Protein AF-A0A3G2R2K6-F1 (afdb_monomer_lite)

Radius of gyration: 16.9 Å; chains: 1; bounding box: 42×27×36 Å

Organism: NCBI:txid2316383

Structure (mmCIF, N/CA/C/O backbone):
data_AF-A0A3G2R2K6-F1
#
_entry.id   AF-A0A3G2R2K6-F1
#
loop_
_atom_site.group_PDB
_atom_site.id
_atom_site.type_symbol
_atom_site.label_atom_id
_atom_site.label_alt_id
_atom_site.label_comp_id
_atom_site.label_asym_id
_atom_site.label_entity_id
_atom_site.label_seq_id
_atom_site.pdbx_PDB_ins_code
_atom_site.Cartn_x
_atom_site.Cartn_y
_atom_site.Cartn_z
_atom_site.occupancy
_atom_site.B_iso_or_equiv
_atom_site.auth_seq_id
_atom_site.auth_comp_id
_atom_site.auth_asym_id
_atom_site.auth_atom_id
_atom_site.pdbx_PDB_model_num
ATOM 1 N N . MET A 1 1 ? -8.667 -10.386 -13.478 1.00 83.81 1 MET A N 1
ATOM 2 C CA . MET A 1 1 ? -8.451 -9.053 -12.869 1.00 83.81 1 MET A CA 1
ATOM 3 C C . MET A 1 1 ? -9.638 -8.545 -12.071 1.00 83.81 1 MET A C 1
ATOM 5 O O . MET A 1 1 ? -9.444 -8.231 -10.909 1.00 83.81 1 MET A O 1
ATOM 9 N N . VAL A 1 2 ? -10.860 -8.537 -12.613 1.00 86.62 2 VAL A N 1
ATOM 10 C CA . VAL A 1 2 ? -12.058 -8.067 -11.878 1.00 86.62 2 VAL A CA 1
ATOM 11 C C . VAL A 1 2 ? -12.266 -8.799 -10.541 1.00 86.62 2 VAL A C 1
ATOM 13 O O . VAL A 1 2 ? -12.481 -8.154 -9.524 1.00 86.62 2 VAL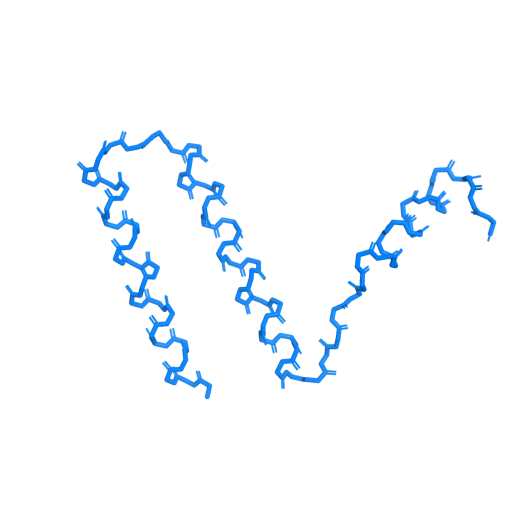 A O 1
ATOM 16 N N . ILE A 1 3 ? -12.104 -10.127 -10.507 1.00 91.06 3 ILE A N 1
ATOM 17 C CA . ILE A 1 3 ? -12.220 -10.919 -9.266 1.00 91.06 3 ILE A CA 1
ATOM 18 C C . ILE A 1 3 ? -11.177 -10.499 -8.218 1.00 91.06 3 ILE A C 1
ATOM 20 O O . ILE A 1 3 ? -11.512 -10.353 -7.049 1.00 91.06 3 ILE A O 1
ATOM 24 N N . VAL A 1 4 ? -9.930 -10.255 -8.634 1.00 87.38 4 VAL A N 1
ATOM 25 C CA . VAL A 1 4 ? -8.852 -9.809 -7.734 1.00 87.38 4 VAL A CA 1
ATOM 26 C C . VAL A 1 4 ? -9.190 -8.444 -7.137 1.00 87.38 4 VAL A C 1
ATOM 28 O O . VAL A 1 4 ? -9.042 -8.258 -5.935 1.00 87.38 4 VAL A O 1
ATOM 31 N N . LEU A 1 5 ? -9.717 -7.520 -7.948 1.00 90.12 5 LEU A N 1
ATOM 32 C CA . LEU A 1 5 ? -10.168 -6.207 -7.479 1.00 90.12 5 LEU A CA 1
ATOM 33 C C . LEU A 1 5 ? -11.323 -6.315 -6.481 1.00 90.12 5 LEU A C 1
ATOM 35 O O . LEU A 1 5 ? -11.310 -5.621 -5.470 1.00 90.12 5 LEU A O 1
ATOM 39 N N . ILE A 1 6 ? -12.294 -7.198 -6.734 1.00 94.31 6 ILE A N 1
ATOM 40 C CA . ILE A 1 6 ? -13.424 -7.428 -5.824 1.00 94.31 6 ILE A CA 1
ATOM 41 C C . ILE A 1 6 ? -12.927 -7.962 -4.479 1.00 94.31 6 ILE A C 1
ATOM 43 O O . ILE A 1 6 ? -13.278 -7.412 -3.439 1.00 94.31 6 ILE A O 1
ATOM 47 N N . VAL A 1 7 ? -12.084 -8.998 -4.487 1.00 93.38 7 VAL A N 1
ATOM 48 C CA . VAL A 1 7 ? -11.524 -9.574 -3.254 1.00 93.38 7 VAL A CA 1
ATOM 49 C C . VAL A 1 7 ? -10.705 -8.530 -2.495 1.00 93.38 7 VAL A C 1
ATOM 51 O O . VAL A 1 7 ? -10.884 -8.369 -1.291 1.00 93.38 7 VAL A O 1
ATOM 54 N N . PHE A 1 8 ? -9.857 -7.777 -3.198 1.00 91.00 8 PHE A N 1
ATOM 55 C CA . PHE A 1 8 ? -9.039 -6.730 -2.593 1.00 91.00 8 PHE A CA 1
ATOM 56 C C . PHE A 1 8 ? -9.892 -5.618 -1.971 1.00 91.00 8 PHE A C 1
ATOM 58 O O . PHE A 1 8 ? -9.626 -5.196 -0.848 1.00 91.00 8 PHE A O 1
ATOM 65 N N . ALA A 1 9 ? -10.950 -5.180 -2.662 1.00 91.38 9 ALA A N 1
ATOM 66 C CA . ALA A 1 9 ? -11.882 -4.188 -2.141 1.00 91.38 9 ALA A CA 1
ATOM 67 C C . ALA A 1 9 ? -12.591 -4.696 -0.878 1.00 91.38 9 ALA A C 1
ATOM 69 O O . ALA A 1 9 ? -12.629 -3.981 0.118 1.00 91.38 9 ALA A O 1
ATOM 70 N N . ILE A 1 10 ? -13.097 -5.935 -0.884 1.00 94.19 10 ILE A N 1
ATOM 71 C CA . ILE A 1 10 ? -13.760 -6.538 0.283 1.00 94.19 10 ILE A CA 1
ATOM 72 C C . ILE A 1 10 ? -12.814 -6.578 1.489 1.00 94.19 10 ILE A C 1
ATOM 74 O O . ILE A 1 10 ? -13.210 -6.165 2.578 1.00 94.19 10 ILE A O 1
ATOM 78 N N . LEU A 1 11 ? -11.568 -7.024 1.298 1.00 91.12 11 LEU A N 1
ATOM 79 C CA . LEU A 1 11 ? -10.564 -7.066 2.366 1.00 91.12 11 LEU A CA 1
ATOM 80 C C . LEU A 1 11 ? -10.236 -5.663 2.892 1.00 91.12 11 LEU A C 1
ATOM 82 O O . LEU A 1 11 ? -10.258 -5.442 4.100 1.00 91.12 11 LEU A O 1
ATOM 86 N N . GLY A 1 12 ? -10.026 -4.692 1.999 1.00 89.00 12 GLY A N 1
ATOM 87 C CA . GLY A 1 12 ? -9.774 -3.306 2.393 1.00 89.00 12 GLY A CA 1
ATOM 88 C C . GLY A 1 12 ? -10.934 -2.699 3.187 1.00 89.00 12 GLY A C 1
ATOM 89 O O . GLY A 1 12 ? -10.713 -2.077 4.224 1.00 89.00 12 GLY A O 1
ATOM 90 N N . PHE A 1 13 ? -12.181 -2.915 2.753 1.00 90.12 13 PHE A N 1
ATOM 91 C CA . PHE A 1 13 ? -13.367 -2.450 3.480 1.00 90.12 13 PHE A CA 1
ATOM 92 C C . PHE A 1 13 ? -13.542 -3.144 4.834 1.00 90.12 13 PHE A C 1
ATOM 94 O O . PHE A 1 13 ? -13.995 -2.507 5.792 1.00 90.12 13 PHE A O 1
ATOM 101 N N . TYR A 1 14 ? -13.178 -4.422 4.937 1.00 91.44 14 TYR A N 1
ATOM 102 C CA . TYR A 1 14 ? -13.205 -5.157 6.197 1.00 91.44 14 TYR A CA 1
ATOM 103 C C . TYR A 1 14 ? -12.202 -4.575 7.207 1.00 91.44 14 TYR A C 1
ATOM 105 O O . TYR A 1 14 ? -12.577 -4.274 8.343 1.00 91.44 14 TYR A O 1
ATOM 113 N N . ASP A 1 15 ? -10.970 -4.309 6.770 1.00 86.12 15 ASP A N 1
ATOM 114 C CA . ASP A 1 15 ? -9.927 -3.698 7.601 1.00 86.12 15 ASP A CA 1
ATOM 115 C C . ASP A 1 15 ? -10.294 -2.264 8.020 1.00 86.12 15 ASP A C 1
ATOM 117 O O . ASP A 1 15 ? -10.204 -1.915 9.200 1.00 86.12 15 ASP A O 1
ATOM 121 N N . LEU A 1 16 ? -10.809 -1.451 7.086 1.00 85.88 16 LEU A N 1
ATOM 122 C CA . LEU A 1 16 ? -11.331 -0.101 7.353 1.00 85.88 16 LEU A CA 1
ATOM 123 C C . LEU A 1 16 ? -12.448 -0.111 8.401 1.00 85.88 16 LEU A C 1
ATOM 125 O O . LEU A 1 16 ? -12.429 0.689 9.340 1.00 85.88 16 LEU A O 1
ATOM 129 N N . SER A 1 17 ? -13.389 -1.048 8.287 1.00 85.00 17 SER A N 1
ATOM 130 C CA . SER A 1 17 ? -14.453 -1.233 9.279 1.00 85.00 17 SER A CA 1
ATOM 131 C C . SER A 1 17 ? -13.880 -1.590 10.656 1.00 85.00 17 SER A C 1
ATOM 133 O O . SER A 1 17 ? -14.358 -1.096 11.681 1.00 85.00 17 SER A O 1
ATOM 135 N N . GLY A 1 18 ? -12.814 -2.397 10.694 1.00 86.38 18 GLY A N 1
ATOM 136 C CA . GLY A 1 18 ? -12.063 -2.715 11.908 1.00 86.38 18 GLY A CA 1
ATOM 137 C C . GLY A 1 18 ? -11.411 -1.489 12.556 1.00 86.38 18 GLY A C 1
ATOM 138 O O . GLY A 1 18 ? -11.535 -1.309 13.772 1.00 86.38 18 GLY A O 1
ATOM 139 N N . PHE A 1 19 ? -10.783 -0.616 11.763 1.00 84.75 19 PHE A N 1
ATOM 140 C CA . PHE A 1 19 ? -10.168 0.626 12.249 1.00 84.75 19 PHE A CA 1
ATOM 141 C C . PHE A 1 19 ? -11.195 1.603 12.826 1.00 84.75 19 PHE A C 1
ATOM 143 O O . PHE A 1 19 ? -10.971 2.175 13.895 1.00 84.75 19 PHE A O 1
ATOM 150 N N . ILE A 1 20 ? -12.355 1.736 12.172 1.00 83.00 20 ILE A N 1
ATOM 151 C CA . ILE A 1 20 ? -13.469 2.558 12.667 1.00 83.00 20 ILE A CA 1
ATOM 152 C C . ILE A 1 20 ? -13.995 1.994 13.993 1.00 83.00 20 ILE A C 1
ATOM 154 O O . ILE A 1 20 ? -14.186 2.742 14.954 1.00 83.00 20 ILE A O 1
ATOM 158 N N . LYS A 1 21 ? -14.174 0.669 14.087 1.00 87.19 21 LYS A N 1
ATOM 159 C CA . LYS A 1 21 ? -14.665 0.007 15.306 1.00 87.19 21 LYS A CA 1
ATOM 160 C C . LYS A 1 21 ? -13.713 0.174 16.494 1.00 87.19 21 LYS A C 1
ATOM 162 O O . LYS A 1 21 ? -14.174 0.309 17.624 1.00 87.19 21 LYS A O 1
ATOM 167 N N . ARG A 1 22 ? -12.401 0.184 16.247 1.00 88.31 22 ARG A N 1
ATOM 168 C CA . ARG A 1 22 ? -11.363 0.379 17.274 1.00 88.31 22 ARG A CA 1
ATOM 169 C C . ARG A 1 22 ? -11.066 1.852 17.585 1.00 88.31 22 ARG A C 1
ATOM 171 O O . ARG A 1 22 ? -10.293 2.114 18.497 1.00 88.31 22 ARG A O 1
ATOM 178 N N . ARG A 1 23 ? -11.706 2.800 16.882 1.00 84.12 23 ARG A N 1
ATOM 179 C CA . ARG A 1 23 ? -11.437 4.249 16.969 1.00 84.12 23 ARG A CA 1
ATOM 180 C C . ARG A 1 23 ? -9.951 4.581 16.816 1.00 84.12 23 ARG A C 1
ATOM 182 O O . ARG A 1 23 ? -9.419 5.433 17.527 1.00 84.12 23 ARG A O 1
ATOM 189 N N . GLU A 1 24 ? -9.289 3.902 15.884 1.00 87.00 24 GLU A N 1
ATOM 190 C CA . GLU A 1 24 ? -7.891 4.188 15.577 1.00 87.00 24 GLU A CA 1
ATOM 191 C C . GLU A 1 24 ? -7.730 5.642 15.108 1.00 87.00 24 GLU A C 1
ATOM 193 O O . GLU A 1 24 ? -8.627 6.202 14.463 1.00 87.00 24 GLU A O 1
ATOM 198 N N . PRO A 1 25 ? -6.595 6.288 15.416 1.00 89.62 25 PRO A N 1
ATOM 199 C CA . PRO A 1 25 ? -6.388 7.673 15.041 1.00 89.62 25 PRO A CA 1
ATOM 200 C C . PRO A 1 25 ? -6.349 7.802 13.515 1.00 89.62 25 PRO A C 1
ATOM 202 O O . PRO A 1 25 ? -5.738 6.987 12.823 1.00 89.62 25 PRO A O 1
ATOM 205 N N . ALA A 1 26 ? -6.936 8.882 12.989 1.00 85.75 26 ALA A N 1
ATOM 206 C CA . ALA A 1 26 ? -7.069 9.115 11.547 1.00 85.75 26 ALA A CA 1
ATOM 207 C C . ALA A 1 26 ? -5.738 8.993 10.780 1.00 85.75 26 ALA A C 1
ATOM 209 O O . ALA A 1 26 ? -5.717 8.521 9.648 1.00 85.75 26 ALA A O 1
ATOM 210 N N . LYS A 1 27 ? -4.609 9.332 11.420 1.00 88.62 27 LYS A N 1
ATOM 211 C CA . LYS A 1 27 ? -3.260 9.159 10.857 1.00 88.62 27 LYS A CA 1
ATOM 212 C C . LYS A 1 27 ? -2.956 7.713 10.440 1.00 88.62 27 LYS A C 1
ATOM 214 O O . LYS A 1 27 ? -2.335 7.504 9.406 1.00 88.62 27 LYS A O 1
ATOM 219 N N . VAL A 1 28 ? -3.406 6.722 11.213 1.00 87.94 28 VAL A N 1
ATOM 220 C CA . VAL A 1 28 ? -3.180 5.297 10.921 1.00 87.94 28 VAL A CA 1
ATOM 221 C C . VAL A 1 28 ? -4.013 4.880 9.717 1.00 87.94 28 VAL A C 1
ATOM 223 O O . VAL A 1 28 ? -3.493 4.225 8.821 1.00 87.94 28 VAL A O 1
ATOM 226 N N . ILE A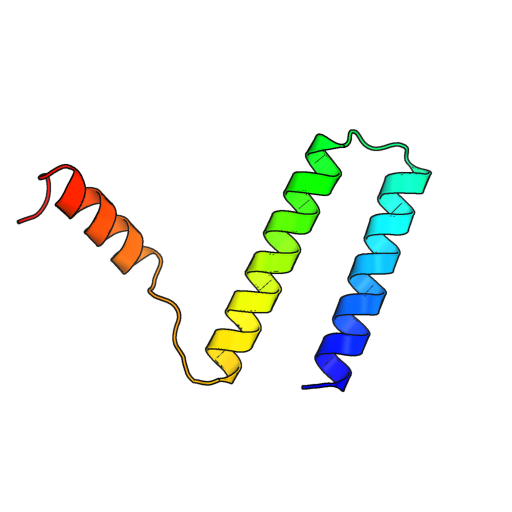 1 29 ? -5.265 5.342 9.645 1.00 86.75 29 ILE A N 1
ATOM 227 C CA . ILE A 1 29 ? -6.156 5.086 8.507 1.00 86.75 29 ILE A CA 1
ATOM 228 C C . ILE A 1 29 ? -5.566 5.671 7.221 1.00 86.75 29 ILE A C 1
ATOM 230 O O . ILE A 1 29 ? -5.540 4.992 6.196 1.00 86.75 29 ILE A O 1
ATOM 234 N N . VAL A 1 30 ? -5.050 6.903 7.273 1.00 89.38 30 VAL A N 1
ATOM 235 C CA . VAL A 1 30 ? -4.412 7.560 6.121 1.00 89.38 30 VAL A CA 1
ATOM 236 C C . VAL A 1 30 ? -3.181 6.783 5.661 1.00 89.38 30 VAL A C 1
ATOM 238 O O . VAL A 1 30 ? -3.067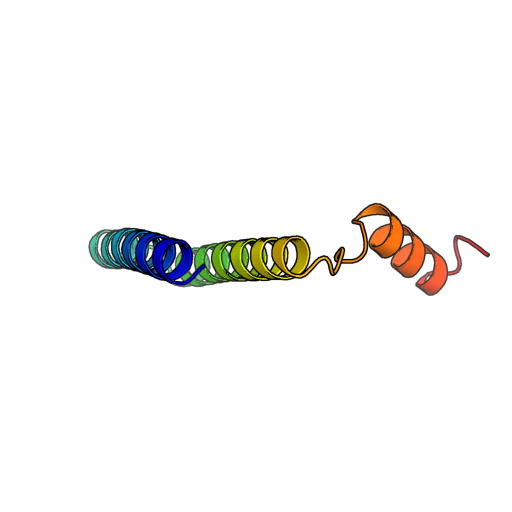 6.478 4.477 1.00 89.38 30 VAL A O 1
ATOM 241 N N . ILE A 1 31 ? -2.291 6.413 6.586 1.00 92.44 31 ILE A N 1
ATOM 242 C CA . ILE A 1 31 ? -1.070 5.663 6.265 1.00 92.44 31 ILE A CA 1
ATOM 243 C C . ILE A 1 31 ? -1.411 4.287 5.678 1.00 92.44 31 ILE A C 1
ATOM 245 O O . ILE A 1 31 ? -0.880 3.918 4.632 1.00 92.44 31 ILE A O 1
ATOM 249 N N . TYR A 1 32 ? -2.325 3.548 6.306 1.00 90.50 32 TYR A N 1
ATOM 250 C CA . TYR A 1 32 ? -2.773 2.246 5.815 1.00 90.50 32 TYR A CA 1
ATOM 251 C C . TYR A 1 32 ? -3.383 2.357 4.414 1.00 90.50 32 TYR A C 1
ATOM 253 O O . TYR A 1 32 ? -2.990 1.626 3.507 1.00 90.50 32 TYR A O 1
ATOM 261 N N . THR A 1 33 ? -4.295 3.313 4.211 1.00 88.31 33 THR A N 1
ATOM 262 C CA . THR A 1 33 ? -4.968 3.513 2.920 1.00 88.31 33 THR A CA 1
ATOM 263 C C . THR A 1 33 ? -3.967 3.896 1.836 1.00 88.31 33 THR A C 1
ATOM 265 O O . THR A 1 33 ? -4.064 3.401 0.713 1.00 88.31 33 THR A O 1
ATOM 268 N N . PHE A 1 34 ? -2.973 4.725 2.168 1.00 92.38 34 PHE A N 1
ATOM 269 C CA . PHE A 1 34 ? -1.890 5.081 1.258 1.00 92.38 34 PHE A CA 1
ATOM 270 C C . PHE A 1 34 ? -1.101 3.842 0.822 1.00 92.38 34 PHE A C 1
ATOM 272 O O . PHE A 1 34 ? -1.011 3.569 -0.374 1.00 92.38 34 PHE A O 1
ATOM 279 N N . PHE A 1 35 ? -0.599 3.045 1.769 1.00 92.56 35 PHE A N 1
ATOM 280 C CA . PHE A 1 35 ? 0.177 1.845 1.448 1.00 92.56 35 PHE A CA 1
ATOM 281 C C . PHE A 1 35 ? -0.635 0.797 0.680 1.00 92.56 35 PHE A C 1
ATOM 283 O O . PHE A 1 35 ? -0.130 0.232 -0.291 1.00 92.56 35 PHE A O 1
ATOM 290 N N . MET A 1 36 ? -1.894 0.575 1.061 1.00 91.88 36 MET A N 1
ATOM 291 C CA . MET A 1 36 ? -2.799 -0.341 0.358 1.00 91.88 36 MET A CA 1
ATOM 292 C C . MET A 1 36 ? -3.097 0.114 -1.071 1.00 91.88 36 MET A C 1
ATOM 294 O O . MET A 1 36 ? -3.134 -0.699 -1.992 1.00 91.88 36 MET A O 1
ATOM 298 N N . SER A 1 37 ? -3.286 1.416 -1.284 1.00 90.06 37 SER A N 1
ATOM 299 C CA . SER A 1 37 ? -3.542 1.952 -2.624 1.00 90.06 37 SER A CA 1
ATOM 300 C C . SER A 1 37 ? -2.300 1.836 -3.506 1.00 90.06 37 SER A C 1
ATOM 302 O O . SER A 1 37 ? -2.394 1.400 -4.651 1.00 90.06 37 SER A O 1
ATOM 304 N N . VAL A 1 38 ? -1.122 2.170 -2.968 1.00 92.00 38 VAL A N 1
ATOM 305 C CA . VAL A 1 38 ? 0.150 2.058 -3.695 1.00 92.00 38 VAL A CA 1
ATOM 306 C C . VAL A 1 38 ? 0.442 0.605 -4.067 1.00 92.00 38 VAL A C 1
ATOM 308 O O . VAL A 1 38 ? 0.805 0.341 -5.212 1.00 92.00 38 VAL A O 1
ATOM 311 N N . SER A 1 39 ? 0.243 -0.349 -3.152 1.00 88.94 39 SER A N 1
ATOM 312 C CA . SER A 1 39 ? 0.488 -1.769 -3.436 1.00 88.94 39 SER A CA 1
ATOM 313 C C . SER A 1 39 ? -0.437 -2.309 -4.531 1.00 88.94 39 SER A C 1
ATOM 315 O O . SER A 1 39 ? 0.014 -3.054 -5.407 1.00 88.94 39 SER A O 1
ATOM 317 N N . LEU A 1 40 ? -1.703 -1.879 -4.547 1.00 89.75 40 LEU A N 1
ATOM 318 C CA . LEU A 1 40 ? -2.647 -2.219 -5.606 1.00 8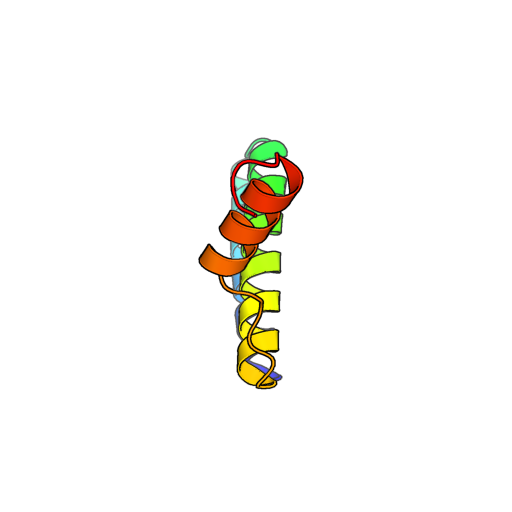9.75 40 LEU A CA 1
ATOM 319 C C . LEU A 1 40 ? -2.219 -1.629 -6.953 1.00 89.75 40 LEU A C 1
ATOM 321 O O . LEU A 1 40 ? -2.183 -2.346 -7.950 1.00 89.75 40 LEU A O 1
ATOM 325 N N . VAL A 1 41 ? -1.857 -0.344 -6.985 1.00 89.75 41 VAL A N 1
ATOM 326 C CA . VAL A 1 41 ? -1.393 0.330 -8.207 1.00 89.75 41 VAL A CA 1
ATOM 327 C C . VAL A 1 41 ? -0.150 -0.354 -8.768 1.00 89.75 41 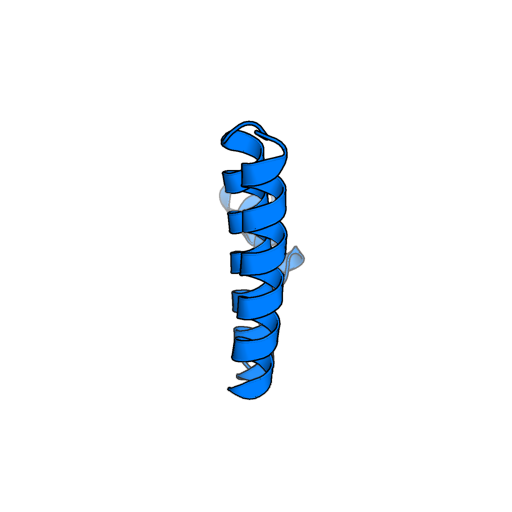VAL A C 1
ATOM 329 O O . VAL A 1 41 ? -0.114 -0.665 -9.955 1.00 89.75 41 VAL A O 1
ATOM 332 N N . VAL A 1 42 ? 0.841 -0.652 -7.926 1.00 87.44 42 VAL A N 1
ATOM 333 C CA . VAL A 1 42 ? 2.055 -1.377 -8.334 1.00 87.44 42 VAL A CA 1
ATOM 334 C C . VAL A 1 42 ? 1.704 -2.752 -8.902 1.00 87.44 42 VAL A C 1
ATOM 336 O O . VAL A 1 42 ? 2.194 -3.117 -9.968 1.00 87.44 42 VAL A O 1
ATOM 339 N N . SER A 1 43 ? 0.806 -3.490 -8.248 1.00 86.25 43 SER A N 1
ATOM 340 C CA . SER A 1 43 ? 0.366 -4.810 -8.717 1.00 86.25 43 SER A CA 1
ATOM 341 C C . SER A 1 43 ? -0.357 -4.740 -10.069 1.00 86.25 43 SER A C 1
ATOM 343 O O . SER A 1 43 ? -0.154 -5.599 -10.932 1.00 86.25 43 SER A O 1
ATOM 345 N N . LEU A 1 44 ? -1.171 -3.700 -10.290 1.00 87.25 44 LEU A N 1
ATOM 346 C CA . LEU A 1 44 ? -1.846 -3.451 -11.566 1.00 87.25 44 LEU A CA 1
ATOM 347 C C . LEU A 1 44 ? -0.860 -3.062 -12.671 1.00 87.25 44 LEU A C 1
ATOM 349 O O . LEU A 1 44 ? -0.987 -3.550 -13.792 1.00 87.25 44 LEU A O 1
ATOM 353 N N . LEU A 1 45 ? 0.133 -2.226 -12.359 1.00 86.12 45 LEU A N 1
ATOM 354 C CA . LEU A 1 45 ? 1.192 -1.849 -13.295 1.00 86.12 45 LEU A CA 1
ATOM 355 C C . LEU A 1 45 ? 2.000 -3.073 -13.736 1.00 86.12 45 LEU A C 1
ATOM 357 O O . LEU A 1 45 ? 2.137 -3.308 -14.935 1.00 86.12 45 LEU A O 1
ATOM 361 N N . LEU A 1 46 ? 2.434 -3.901 -12.781 1.00 84.19 46 LEU A N 1
ATOM 362 C CA . LEU A 1 46 ? 3.151 -5.148 -13.057 1.00 84.19 46 LEU A CA 1
ATOM 363 C C . LEU A 1 46 ? 2.329 -6.107 -13.924 1.00 84.19 46 LEU A C 1
ATOM 365 O O . LEU A 1 46 ? 2.856 -6.698 -14.860 1.00 84.19 46 LEU A O 1
ATOM 369 N N . THR A 1 47 ? 1.030 -6.227 -13.645 1.00 85.12 47 THR A N 1
ATOM 370 C CA . THR A 1 47 ? 0.108 -7.041 -14.452 1.00 85.12 47 THR A CA 1
ATOM 371 C C . THR A 1 47 ? -0.034 -6.509 -15.880 1.00 85.12 47 THR A C 1
ATOM 373 O O . THR A 1 47 ? -0.209 -7.286 -16.813 1.00 85.12 47 THR A O 1
ATOM 376 N N . ALA A 1 48 ? 0.031 -5.190 -16.066 1.00 86.06 48 ALA A N 1
ATOM 377 C CA . ALA A 1 48 ? -0.047 -4.542 -17.372 1.00 86.06 48 ALA A CA 1
ATOM 378 C C . ALA A 1 48 ? 1.288 -4.566 -18.147 1.00 86.06 48 ALA A C 1
ATOM 380 O O . ALA A 1 48 ? 1.440 -3.796 -19.095 1.00 86.06 48 ALA A O 1
ATOM 381 N N . ASP A 1 49 ? 2.259 -5.383 -17.712 1.00 79.81 49 ASP A N 1
ATOM 382 C CA . ASP A 1 49 ? 3.646 -5.436 -18.206 1.00 79.81 49 ASP A CA 1
ATOM 383 C C . ASP A 1 49 ? 4.384 -4.081 -18.137 1.00 79.81 49 ASP A C 1
ATOM 385 O O . ASP A 1 49 ? 5.454 -3.870 -18.703 1.00 79.81 49 ASP A O 1
ATOM 389 N N . LYS A 1 50 ? 3.828 -3.122 -17.390 1.00 75.62 50 LYS A N 1
ATOM 390 C CA . LYS A 1 50 ? 4.456 -1.833 -17.119 1.00 75.62 50 LYS A CA 1
ATOM 391 C C . LYS A 1 50 ? 5.228 -1.971 -15.829 1.00 75.62 50 LYS A C 1
ATOM 393 O O . LYS A 1 50 ? 4.675 -1.803 -14.747 1.00 75.62 50 LYS A O 1
ATOM 398 N N . ARG A 1 51 ? 6.517 -2.287 -15.936 1.00 70.94 51 ARG A N 1
ATOM 399 C CA . ARG A 1 51 ? 7.398 -2.317 -14.767 1.00 70.94 51 ARG A CA 1
ATOM 400 C C . ARG A 1 51 ? 7.481 -0.905 -14.181 1.00 70.94 51 ARG A C 1
ATOM 402 O O . ARG A 1 51 ? 7.997 -0.019 -14.862 1.00 70.94 51 ARG A O 1
ATOM 409 N N . PRO A 1 52 ? 6.955 -0.665 -12.965 1.00 69.94 52 PRO A N 1
ATOM 410 C CA . PRO A 1 52 ? 7.220 0.592 -12.293 1.00 69.94 52 PRO A CA 1
ATOM 411 C C . PRO A 1 52 ? 8.729 0.707 -12.080 1.00 69.94 52 PRO A C 1
ATOM 413 O O . PRO A 1 52 ? 9.396 -0.299 -11.817 1.00 69.94 52 PRO A O 1
ATOM 416 N N . SER A 1 53 ? 9.250 1.925 -12.222 1.00 71.31 53 SER A N 1
ATOM 417 C CA . SER A 1 53 ? 10.662 2.211 -11.989 1.00 71.31 53 SER A CA 1
ATOM 418 C C . SER A 1 53 ? 11.115 1.626 -10.663 1.00 71.31 53 SER A C 1
ATOM 420 O O . SER A 1 53 ? 10.429 1.745 -9.643 1.00 71.31 53 SER A O 1
ATOM 422 N N . SER A 1 54 ? 12.246 0.930 -10.701 1.00 75.88 54 SER A N 1
ATOM 423 C CA . SER A 1 54 ? 12.721 0.199 -9.535 1.00 75.88 54 SER A CA 1
ATOM 424 C C . SER A 1 54 ? 13.093 1.166 -8.402 1.00 75.88 54 SER A C 1
ATOM 426 O O . SER A 1 54 ? 13.471 2.311 -8.664 1.00 75.88 54 SER A O 1
ATOM 428 N N . PRO A 1 55 ? 13.075 0.719 -7.134 1.00 75.31 55 PRO A N 1
ATOM 429 C CA . PRO A 1 55 ? 13.594 1.524 -6.031 1.00 75.31 55 PRO A CA 1
ATOM 430 C C . PRO A 1 55 ? 15.030 2.008 -6.277 1.00 75.31 55 PRO A C 1
ATOM 432 O O . PRO A 1 55 ? 15.381 3.108 -5.867 1.00 75.31 55 PRO A O 1
ATOM 435 N N . ALA A 1 56 ? 15.845 1.221 -6.990 1.00 78.44 56 ALA A N 1
ATOM 436 C CA . ALA A 1 56 ? 17.196 1.612 -7.380 1.00 78.44 56 ALA A CA 1
ATOM 437 C C . ALA A 1 56 ? 17.200 2.777 -8.384 1.00 78.44 56 ALA A C 1
ATOM 439 O O . ALA A 1 56 ? 17.973 3.709 -8.204 1.00 78.44 56 ALA A O 1
ATOM 440 N N . GLU A 1 57 ? 16.300 2.780 -9.375 1.00 79.31 57 GLU A N 1
ATOM 441 C CA . GLU A 1 57 ? 16.135 3.912 -10.303 1.00 79.31 57 GLU A CA 1
ATOM 442 C C . GLU A 1 57 ? 15.661 5.175 -9.578 1.00 79.31 57 GLU A C 1
ATOM 444 O O . GLU A 1 57 ? 16.102 6.276 -9.896 1.00 79.31 57 GLU A O 1
ATOM 449 N N . TRP A 1 58 ? 14.788 5.037 -8.578 1.00 81.88 58 TRP A N 1
ATOM 450 C CA . TRP A 1 58 ? 14.340 6.174 -7.768 1.00 81.88 58 TRP A CA 1
ATOM 451 C C . TRP A 1 58 ? 15.473 6.743 -6.917 1.00 81.88 58 TRP A C 1
ATOM 453 O O . TRP A 1 58 ? 15.644 7.959 -6.863 1.00 81.88 58 TRP A O 1
ATOM 463 N N . ILE A 1 59 ? 16.275 5.875 -6.296 1.00 80.25 59 ILE A N 1
ATOM 464 C CA . ILE A 1 59 ? 17.462 6.279 -5.537 1.00 80.25 59 ILE A CA 1
ATOM 465 C C . ILE A 1 59 ? 18.479 6.944 -6.467 1.00 80.25 59 ILE A C 1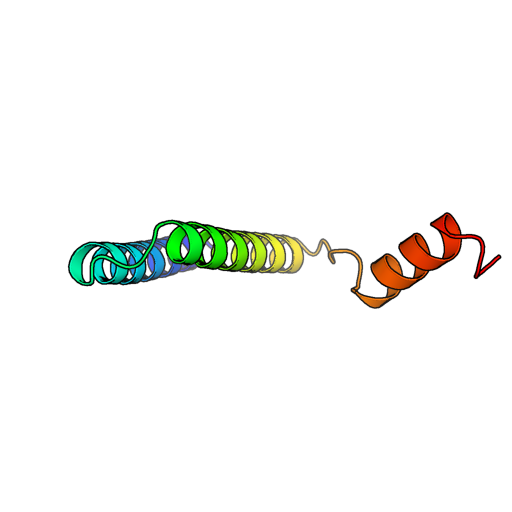
ATOM 467 O O . ILE A 1 59 ? 19.002 8.001 -6.131 1.00 80.25 59 ILE A O 1
ATOM 471 N N . GLU A 1 60 ? 18.730 6.380 -7.648 1.00 84.06 60 GLU A N 1
ATOM 472 C CA . GLU A 1 60 ? 19.633 6.968 -8.636 1.00 84.06 60 GLU A CA 1
ATOM 473 C C . GLU A 1 60 ? 19.144 8.349 -9.089 1.00 84.06 60 GLU A C 1
ATOM 475 O O . GLU A 1 60 ? 19.928 9.295 -9.142 1.00 84.06 60 GLU A O 1
ATOM 480 N N . TRP A 1 61 ? 17.844 8.503 -9.349 1.00 84.75 61 TRP A N 1
ATOM 481 C CA . TRP A 1 61 ? 17.254 9.786 -9.723 1.00 84.75 61 TRP A CA 1
ATOM 482 C C . TRP A 1 61 ? 17.356 10.823 -8.597 1.00 84.75 61 TRP A C 1
ATOM 484 O O . TRP A 1 61 ? 17.715 11.974 -8.848 1.00 84.75 61 TRP A O 1
ATOM 494 N N . MET A 1 62 ? 17.129 10.414 -7.345 1.00 84.06 62 MET A N 1
ATOM 495 C CA . MET A 1 62 ? 17.342 11.269 -6.173 1.00 84.06 62 MET A CA 1
ATOM 496 C C . MET A 1 62 ? 18.813 11.678 -6.026 1.00 84.06 62 MET A C 1
ATOM 498 O O . MET A 1 62 ? 19.106 12.847 -5.787 1.00 84.06 62 MET A O 1
ATOM 502 N N . LEU A 1 63 ? 19.750 10.746 -6.210 1.00 84.25 63 LEU A N 1
ATOM 503 C CA . LEU A 1 63 ? 21.186 11.020 -6.130 1.00 84.25 63 LEU A CA 1
ATOM 504 C C . LEU A 1 63 ? 21.673 11.932 -7.266 1.00 84.25 63 LEU A C 1
ATOM 506 O O . LEU A 1 63 ? 22.503 12.810 -7.020 1.00 84.25 63 LEU A O 1
ATOM 510 N N . LYS A 1 64 ? 21.130 11.775 -8.481 1.00 84.94 64 LYS A N 1
ATOM 511 C CA . LYS A 1 64 ? 21.356 12.685 -9.616 1.00 84.94 64 LYS A CA 1
ATOM 512 C C . LYS A 1 64 ? 20.812 14.082 -9.339 1.00 84.94 64 LYS A C 1
ATOM 514 O O . LYS A 1 64 ? 21.493 15.061 -9.619 1.00 84.94 64 LYS A O 1
ATOM 519 N N . MET A 1 65 ? 19.629 14.193 -8.731 1.00 82.31 65 MET A N 1
ATOM 520 C CA . MET A 1 65 ? 19.047 15.487 -8.355 1.00 82.31 65 MET A CA 1
ATOM 521 C C . MET A 1 65 ? 19.892 16.228 -7.310 1.00 82.31 65 MET A C 1
ATOM 523 O O . MET A 1 65 ? 20.027 17.445 -7.380 1.00 82.31 65 MET A O 1
ATOM 527 N N . ILE A 1 66 ? 20.483 15.498 -6.362 1.00 85.06 66 ILE A N 1
ATOM 528 C CA . ILE A 1 66 ? 21.373 16.066 -5.336 1.00 85.06 66 ILE A CA 1
ATOM 529 C C . ILE A 1 66 ? 22.781 16.348 -5.914 1.00 85.06 66 ILE A C 1
ATOM 531 O O . ILE A 1 66 ? 23.585 17.032 -5.286 1.00 85.06 66 ILE A O 1
ATOM 535 N N . GLY A 1 67 ? 23.087 15.876 -7.130 1.00 76.94 67 GLY A N 1
ATOM 536 C CA . GLY A 1 67 ? 24.375 16.083 -7.803 1.00 76.94 67 GLY A CA 1
ATOM 537 C C . GLY A 1 67 ? 25.495 15.161 -7.313 1.00 76.94 67 GLY A C 1
ATOM 538 O O . GLY A 1 67 ? 26.667 15.425 -7.569 1.00 76.94 67 GLY A O 1
ATOM 539 N N . VAL A 1 68 ? 25.148 14.085 -6.598 1.00 73.38 68 VAL A N 1
ATOM 540 C CA . VAL A 1 68 ? 26.109 13.112 -6.048 1.00 73.38 68 VAL A CA 1
ATOM 541 C C . VAL A 1 68 ? 26.581 12.126 -7.119 1.00 73.38 68 VAL A C 1
ATOM 543 O O . VAL A 1 68 ? 27.713 11.651 -7.070 1.00 73.38 68 VAL A O 1
ATOM 546 N N . VAL A 1 69 ? 25.726 11.825 -8.098 1.00 62.31 69 VAL A N 1
ATOM 547 C CA . VAL A 1 69 ? 26.004 10.889 -9.195 1.00 62.31 69 VAL A CA 1
ATOM 548 C C . VAL A 1 69 ? 25.854 11.645 -10.516 1.00 62.31 69 VAL A C 1
ATOM 550 O O . VAL A 1 69 ? 24.878 12.372 -10.692 1.00 62.31 69 VAL A O 1
ATOM 553 N N . LYS A 1 70 ? 26.846 11.516 -11.405 1.00 60.78 70 LYS A N 1
ATOM 554 C CA . LYS A 1 70 ? 26.912 12.215 -12.697 1.00 60.78 70 LYS A CA 1
ATOM 555 C C . LYS A 1 70 ? 26.107 11.496 -13.777 1.00 60.78 70 LYS A C 1
ATOM 557 O O . LYS A 1 70 ? 26.099 10.246 -13.765 1.00 60.78 70 LYS A O 1
#

Sequence (70 aa):
MVIVLIVFAILGFYDLSGFIKRREPAKVIVIYTFFMSVSLVVSLLLTADKRPSSPAEWIEWMLKMIGVVK

Foldseek 3Di:
DVVVVVVLVVVLVVVVVVCVVVVPDVVVVVVVVVVSVVVVVCVVCVVVVNHDDDPVNVVVVVCVVVVNHD

pLDDT: mean 85.05, std 6.9, range [60.78, 94.31]

Secondary structure (DSSP, 8-state):
-HHHHHHHHHHHHHHHHHHHHTT--HHHHHHHHHHHHHHHHHHHHHHTT--PPPHHHHHHHHHHHHTS--